Protein AF-A0A1G1LLS7-F1 (afdb_monomer)

Radius of gyration: 25.98 Å; Cα contacts (8 Å, |Δi|>4): 15; chains: 1; bounding box: 82×36×57 Å

Sequence (115 aa):
MSDHTHDIQKEVKGYLVVGISLLGLTLITVAVSYLHLNLTGAIIVALCVATIKGSLVACYFMHLISEQRLIYIVLVMTVIFFAGMMGLIVSGQKDHLFGTTMLQTETAPVNGAHH

Mean predicted aligned error: 14.92 Å

Secondary structure (DSSP, 8-state):
--STHHHHHHHHHHHHHHHHHHHHHHHHHHHHHTT---HHHHHHHHHHHHHHHHHHHHHHHHHS-TT-HHHHHHHHHHHHHHHHHHHHHHHHHHHHHHHHHHTTTTS--------

Nearest PDB structures (foldseek):
  6xi6-assembly1_A-3  TM=8.358E-01  e=3.547E+00  synthetic construct
  5izs-assembly1_A  TM=8.467E-01  e=4.367E+00  synthetic construct
  5izs-assembly2_D  TM=8.515E-01  e=5.017E+00  synthetic construct
  5izs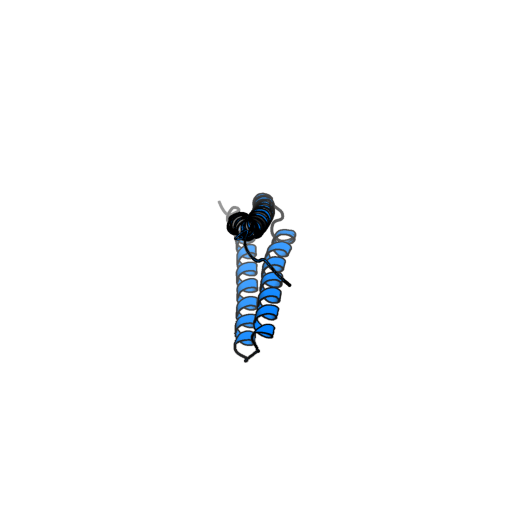-assembly1_B  TM=8.453E-01  e=5.763E+00  synthetic construct
  5zx3-assembly1_D  TM=6.050E-01  e=9.364E+00  Mycobacterium tuberculosis H37Rv

Solvent-accessible surface area (backbone atoms only — not comparable to full-atom values): 6890 Å² total; per-residue (Å²): 145,74,74,78,65,66,60,59,56,55,62,52,50,53,54,50,54,50,53,51,52,52,49,51,54,47,52,53,50,50,58,58,62,70,65,72,62,59,75,70,53,47,52,53,51,50,51,53,50,52,49,52,53,52,47,49,56,53,51,45,62,71,70,71,45,93,82,56,69,64,58,58,54,51,52,52,50,48,51,54,50,47,53,50,50,54,53,48,5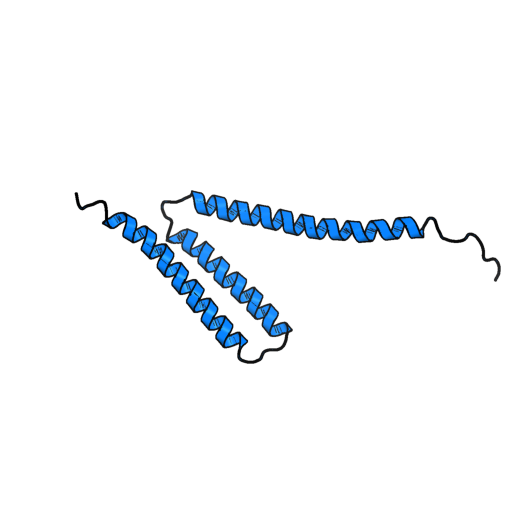4,60,50,56,57,56,52,68,59,56,57,64,55,63,62,55,72,77,66,63,76,94,77,83,81,89,134

Foldseek 3Di:
DPPVVVPVVLLVVLVVVLVVVLVVLVVVLVVVVVPDDDPVVNVVSVVVSVVVNVVSVVVSVVPRCPDDPPVVVVVVVVVVVVVVVVVVVVVVVVVVVVVVVVVVVVPDDPDDDDD

Structure (mmCIF, N/CA/C/O backbone):
data_AF-A0A1G1LLS7-F1
#
_entry.id   AF-A0A1G1LLS7-F1
#
loop_
_atom_site.group_PDB
_atom_site.id
_atom_site.type_symbol
_atom_site.label_atom_id
_atom_site.label_alt_id
_atom_site.label_comp_id
_atom_site.label_asym_id
_atom_site.label_entity_id
_atom_site.label_seq_id
_atom_site.pdbx_PDB_ins_code
_atom_site.Cartn_x
_atom_site.Cartn_y
_atom_site.Cartn_z
_atom_site.occupancy
_atom_site.B_iso_or_equiv
_atom_site.auth_seq_id
_atom_site.auth_comp_id
_atom_site.auth_asym_id
_atom_site.auth_atom_id
_atom_site.pdbx_PDB_model_num
ATOM 1 N N . MET A 1 1 ? -27.601 -12.685 30.011 1.00 49.78 1 MET A N 1
ATOM 2 C CA . MET A 1 1 ? -26.212 -13.101 29.704 1.00 49.78 1 MET A CA 1
ATOM 3 C C . MET A 1 1 ? -26.138 -13.562 28.241 1.00 49.78 1 MET A C 1
ATOM 5 O O . MET A 1 1 ? -25.735 -14.686 27.978 1.00 49.78 1 MET A O 1
ATOM 9 N N . SER A 1 2 ? -26.588 -12.729 27.293 1.00 55.62 2 SER A N 1
ATOM 10 C CA . SER A 1 2 ? -26.787 -13.131 25.883 1.00 55.62 2 SER A CA 1
ATOM 11 C C . SER A 1 2 ? -26.608 -11.990 24.861 1.00 55.62 2 SER A C 1
ATOM 13 O O . SER A 1 2 ? -26.482 -12.275 23.677 1.00 55.62 2 SER A O 1
ATOM 15 N N . ASP A 1 3 ? -26.498 -10.726 25.291 1.00 55.97 3 ASP A N 1
ATOM 16 C CA . ASP A 1 3 ? -26.275 -9.577 24.392 1.00 55.97 3 ASP A CA 1
ATOM 17 C C . ASP A 1 3 ? -24.811 -9.379 23.948 1.00 55.97 3 ASP A C 1
ATOM 19 O O . ASP A 1 3 ? -24.549 -8.813 22.891 1.00 55.97 3 ASP A O 1
ATOM 23 N N . HIS A 1 4 ? -23.826 -9.896 24.688 1.00 58.69 4 HIS A N 1
ATOM 24 C CA . HIS A 1 4 ? -22.404 -9.620 24.412 1.00 58.69 4 HIS A CA 1
ATOM 25 C C . HIS A 1 4 ? -21.808 -10.385 23.219 1.00 58.69 4 HIS A C 1
ATOM 27 O O . HIS A 1 4 ? -20.690 -10.101 22.798 1.00 58.69 4 HIS A O 1
ATOM 33 N N . THR A 1 5 ? -22.518 -11.363 22.656 1.00 59.88 5 THR A N 1
ATOM 34 C CA . THR A 1 5 ? -21.996 -12.171 21.541 1.00 59.88 5 THR A CA 1
ATOM 35 C C . THR A 1 5 ? -22.238 -11.507 20.182 1.00 59.88 5 THR A C 1
ATOM 37 O O . THR A 1 5 ? -21.516 -11.789 19.230 1.00 59.88 5 THR A O 1
ATOM 40 N N . HIS A 1 6 ? -23.218 -10.602 20.072 1.00 55.62 6 HIS A N 1
ATOM 41 C CA . HIS A 1 6 ? -23.632 -10.030 18.787 1.00 55.62 6 HIS A CA 1
ATOM 42 C C . HIS A 1 6 ? -22.723 -8.903 18.265 1.00 55.62 6 HIS A C 1
ATOM 44 O O . HIS A 1 6 ? -22.678 -8.710 17.049 1.00 55.62 6 HIS A O 1
ATOM 50 N N . ASP A 1 7 ? -21.973 -8.193 19.116 1.00 60.09 7 ASP A N 1
ATOM 51 C CA . ASP A 1 7 ? -21.071 -7.118 18.657 1.00 60.09 7 ASP A CA 1
ATOM 52 C C . ASP A 1 7 ? -19.719 -7.629 18.153 1.00 60.09 7 ASP A C 1
ATOM 54 O O . ASP A 1 7 ? -19.245 -7.188 17.106 1.00 60.09 7 ASP A O 1
ATOM 58 N N . ILE A 1 8 ? -19.159 -8.661 18.788 1.00 61.31 8 ILE A N 1
ATOM 59 C CA . ILE A 1 8 ? -17.878 -9.259 18.368 1.00 61.31 8 ILE A CA 1
ATOM 60 C C . ILE A 1 8 ? -17.973 -9.849 16.952 1.00 61.31 8 ILE A C 1
ATOM 62 O O . ILE A 1 8 ? -17.046 -9.774 16.148 1.00 61.31 8 ILE A O 1
ATOM 66 N N . GLN A 1 9 ? -19.131 -10.412 16.601 1.00 60.41 9 GLN A N 1
ATOM 67 C CA . GLN A 1 9 ? -19.362 -11.035 15.296 1.00 60.41 9 GLN A CA 1
ATOM 68 C C . GLN A 1 9 ? -19.303 -10.017 14.144 1.00 60.41 9 GLN A C 1
ATOM 70 O O . GLN A 1 9 ? -18.978 -10.389 13.015 1.00 60.41 9 GLN A O 1
ATOM 75 N N . LYS A 1 10 ? -19.620 -8.742 14.404 1.00 61.09 10 LYS A N 1
ATOM 76 C CA . LYS A 1 10 ? -19.609 -7.681 13.387 1.00 61.09 10 LYS A CA 1
ATOM 77 C C . LYS A 1 10 ? -18.180 -7.255 13.054 1.00 61.09 10 LYS A C 1
ATOM 79 O O . LYS A 1 10 ? -17.853 -7.148 11.874 1.00 61.09 10 LYS A O 1
ATOM 84 N N . GLU A 1 11 ? -17.321 -7.120 14.067 1.00 62.59 11 GLU A N 1
ATOM 85 C CA . GLU A 1 11 ? -15.894 -6.816 13.879 1.00 62.59 11 GLU A CA 1
ATOM 86 C C . GLU A 1 11 ? -15.175 -7.932 13.107 1.00 62.59 11 GLU A C 1
ATOM 88 O O . GLU A 1 11 ? -14.451 -7.675 12.143 1.00 62.59 11 GLU A O 1
ATOM 93 N N . VAL A 1 12 ? -15.433 -9.193 13.466 1.00 65.94 12 VAL A N 1
ATOM 94 C CA . VAL A 1 12 ? -14.765 -10.348 12.841 1.00 65.94 12 VAL A CA 1
ATOM 95 C C . VAL A 1 12 ? -15.205 -10.544 11.387 1.00 65.94 12 VAL A C 1
ATOM 97 O O . VAL A 1 12 ? -14.383 -10.871 10.526 1.00 65.94 12 VAL A O 1
ATOM 100 N N . LYS A 1 13 ? -16.485 -10.301 11.072 1.00 64.25 13 LYS A N 1
ATOM 101 C CA . LYS A 1 13 ? -16.996 -10.380 9.693 1.00 64.25 13 LYS A CA 1
ATOM 102 C C . LYS A 1 13 ? -16.285 -9.404 8.762 1.00 64.25 13 LYS A C 1
ATOM 104 O O . LYS A 1 13 ? -16.000 -9.767 7.623 1.00 64.25 13 LYS A O 1
ATOM 109 N N . GLY A 1 14 ? -15.958 -8.207 9.244 1.00 67.81 14 GLY A N 1
ATOM 110 C CA . GLY A 1 14 ? -15.225 -7.227 8.454 1.00 67.81 14 GLY A CA 1
ATOM 111 C C . GLY A 1 14 ? -13.837 -7.707 8.047 1.00 67.81 14 GLY A C 1
ATOM 112 O O . GLY A 1 14 ? -13.474 -7.645 6.873 1.00 67.81 14 GLY A O 1
ATOM 113 N N . TYR A 1 15 ? -13.098 -8.275 8.999 1.00 68.50 15 TYR A N 1
ATOM 114 C CA . TYR A 1 15 ? -11.771 -8.834 8.745 1.00 68.50 15 TYR A CA 1
ATOM 115 C C . TYR A 1 15 ? -11.815 -10.036 7.786 1.00 68.50 15 TYR A C 1
ATOM 117 O O . TYR A 1 15 ? -10.967 -10.165 6.901 1.00 68.50 15 TYR A O 1
ATOM 125 N N . LEU A 1 16 ? -12.839 -10.889 7.907 1.00 74.25 16 LEU A N 1
ATOM 126 C CA . LEU A 1 16 ? -13.021 -12.061 7.047 1.00 74.25 16 LEU A CA 1
ATOM 127 C C . LEU A 1 16 ? -13.267 -11.674 5.578 1.00 74.25 16 LEU A C 1
ATOM 129 O O . LEU A 1 16 ? -12.670 -12.262 4.677 1.00 74.25 16 LEU A O 1
ATOM 133 N N . VAL A 1 17 ? -14.114 -10.670 5.328 1.00 74.25 17 VAL A N 1
ATOM 134 C CA . VAL A 1 17 ? -14.421 -10.200 3.965 1.00 74.25 17 VAL A CA 1
ATOM 135 C C . VAL A 1 17 ? -13.176 -9.607 3.300 1.00 74.25 17 VAL A C 1
ATOM 137 O O . VAL A 1 17 ? -12.914 -9.886 2.129 1.00 74.25 17 VAL A O 1
ATOM 140 N N . VAL A 1 18 ? -12.361 -8.865 4.057 1.00 73.19 18 VAL A N 1
ATOM 141 C CA . VAL A 1 18 ? -11.064 -8.343 3.595 1.00 73.19 18 VAL A CA 1
ATOM 142 C C . VAL A 1 18 ? -10.122 -9.492 3.253 1.00 73.19 18 VAL A C 1
ATOM 144 O O . VAL A 1 18 ? -9.595 -9.535 2.143 1.00 73.19 18 VAL A O 1
ATOM 147 N N . GLY A 1 19 ? -9.965 -10.462 4.159 1.00 78.12 19 GLY A N 1
ATOM 148 C CA . GLY A 1 19 ? -9.128 -11.641 3.935 1.00 78.12 19 GLY A CA 1
ATOM 149 C C . GLY A 1 19 ? -9.501 -12.387 2.652 1.00 78.12 19 GLY A C 1
ATOM 150 O O . GLY A 1 19 ? -8.632 -12.675 1.831 1.00 78.12 19 GLY A O 1
ATOM 151 N N . ILE A 1 20 ? -10.797 -12.613 2.427 1.00 82.62 20 ILE A N 1
ATOM 152 C CA . ILE A 1 20 ? -11.308 -13.272 1.217 1.00 82.62 20 ILE A CA 1
ATOM 153 C C . ILE A 1 20 ? -11.076 -12.407 -0.027 1.00 82.62 20 ILE A C 1
ATOM 155 O O . ILE A 1 20 ? -10.649 -12.929 -1.056 1.00 82.62 20 ILE A O 1
ATOM 159 N N . SER A 1 21 ? -11.301 -11.093 0.050 1.00 81.62 21 SER A N 1
ATOM 160 C CA . SER A 1 21 ? -11.093 -10.189 -1.085 1.00 81.62 21 SER A CA 1
ATOM 161 C C . SER A 1 21 ? -9.621 -10.109 -1.495 1.00 81.62 21 SER A C 1
ATOM 163 O O . SER A 1 21 ? -9.312 -10.153 -2.686 1.00 81.62 21 SER A O 1
ATOM 165 N N . LEU A 1 22 ? -8.696 -10.037 -0.531 1.00 83.31 22 LEU A N 1
ATOM 166 C CA . LEU A 1 22 ? -7.255 -10.048 -0.799 1.00 83.31 22 LEU A CA 1
ATOM 167 C C . LEU A 1 22 ? -6.809 -11.391 -1.383 1.00 83.31 22 LEU A C 1
ATOM 169 O O . LEU A 1 22 ? -5.983 -11.424 -2.300 1.00 83.31 22 LEU A O 1
ATOM 173 N N . LEU A 1 23 ? -7.353 -12.493 -0.866 1.00 85.06 23 LEU A N 1
ATOM 174 C CA . LEU A 1 23 ? -7.039 -13.840 -1.330 1.00 85.06 23 LEU A CA 1
ATOM 175 C C . LEU A 1 23 ? -7.551 -14.054 -2.760 1.00 85.06 23 LEU A C 1
ATOM 177 O O . LEU A 1 23 ? -6.777 -14.472 -3.619 1.00 85.06 23 LEU A O 1
ATOM 181 N N . GLY A 1 24 ? -8.793 -13.664 -3.055 1.00 87.06 24 GLY A N 1
ATOM 182 C CA . GLY A 1 24 ? -9.370 -13.723 -4.400 1.00 87.06 24 GLY A CA 1
ATOM 183 C C . GLY A 1 24 ? -8.573 -12.902 -5.413 1.00 87.06 24 GLY A C 1
ATOM 184 O O . GLY A 1 24 ? -8.195 -13.413 -6.467 1.00 87.06 24 GLY A O 1
ATOM 185 N N . LEU A 1 25 ? -8.216 -11.664 -5.060 1.00 82.38 25 LEU A N 1
ATOM 186 C CA . LEU A 1 25 ? -7.394 -10.815 -5.920 1.00 82.38 25 LEU A CA 1
ATOM 187 C C . LEU A 1 25 ? -5.997 -11.416 -6.161 1.00 82.38 25 LEU A C 1
ATOM 189 O O . LEU A 1 25 ? -5.465 -11.331 -7.263 1.00 82.38 25 LEU A O 1
ATOM 193 N N . THR A 1 26 ? -5.419 -12.075 -5.151 1.00 85.81 26 THR A N 1
ATOM 194 C CA . THR A 1 26 ? -4.134 -12.781 -5.270 1.00 85.81 26 THR A CA 1
ATOM 195 C C . THR A 1 26 ? -4.225 -13.980 -6.205 1.00 85.81 26 THR A C 1
ATOM 197 O O . THR A 1 26 ? -3.352 -14.137 -7.055 1.00 85.81 26 THR A O 1
ATOM 200 N N . LEU A 1 27 ? -5.273 -14.798 -6.087 1.00 86.12 27 LEU A N 1
ATOM 201 C CA . LEU A 1 27 ? -5.492 -15.952 -6.963 1.00 86.12 27 LEU A CA 1
ATOM 202 C C . LEU A 1 27 ? -5.663 -15.524 -8.419 1.00 86.12 27 LEU A C 1
ATOM 204 O O . LEU A 1 27 ? -5.057 -16.122 -9.303 1.00 86.12 27 LEU A O 1
ATOM 208 N N . ILE A 1 28 ? -6.425 -14.454 -8.658 1.00 82.00 28 ILE A N 1
ATOM 209 C CA . ILE A 1 28 ? -6.605 -13.875 -9.992 1.00 82.00 28 ILE A CA 1
ATOM 210 C C . ILE A 1 28 ? -5.257 -13.424 -10.560 1.00 82.00 28 ILE A C 1
ATOM 212 O O . ILE A 1 28 ? -4.926 -13.761 -11.693 1.00 82.00 28 ILE A O 1
ATOM 216 N N . THR A 1 29 ? -4.438 -12.716 -9.776 1.00 77.56 29 THR A N 1
ATOM 217 C CA . THR A 1 29 ? -3.105 -12.291 -10.228 1.00 77.56 29 THR A CA 1
ATOM 218 C C . THR A 1 29 ? -2.191 -13.465 -10.532 1.00 77.56 29 THR A C 1
ATOM 220 O O . THR A 1 29 ? -1.492 -13.445 -11.537 1.00 77.56 29 THR A O 1
ATOM 223 N N . VAL A 1 30 ? -2.175 -14.478 -9.671 1.00 80.19 30 VAL A N 1
ATOM 224 C CA . VAL A 1 30 ? -1.346 -15.667 -9.861 1.00 80.19 30 VAL A CA 1
ATOM 225 C C . VAL A 1 30 ? -1.791 -16.418 -11.121 1.00 80.19 30 VAL A C 1
ATOM 227 O O . VAL A 1 30 ? -0.948 -16.755 -11.946 1.00 80.19 30 VAL A O 1
ATOM 230 N N . ALA A 1 31 ? -3.099 -16.571 -11.344 1.00 80.88 31 ALA A N 1
ATOM 231 C CA . ALA A 1 31 ? -3.648 -17.162 -12.564 1.00 80.88 31 ALA A CA 1
ATOM 232 C C . ALA A 1 31 ? -3.259 -16.377 -13.829 1.00 80.88 31 ALA A C 1
ATOM 234 O O . ALA A 1 31 ? -2.867 -16.977 -14.827 1.00 80.88 31 ALA A O 1
ATOM 235 N N . VAL A 1 32 ? -3.293 -15.041 -13.776 1.00 74.19 32 VAL A N 1
ATOM 236 C CA . VAL A 1 32 ? -2.830 -14.174 -14.874 1.00 74.19 32 VAL A CA 1
ATOM 237 C C . VAL A 1 32 ? -1.316 -14.285 -15.071 1.00 74.19 32 VAL A C 1
ATOM 239 O O . VAL A 1 32 ? -0.844 -14.340 -16.202 1.00 74.19 32 VAL A O 1
ATOM 242 N N . SER A 1 33 ? -0.541 -14.371 -13.989 1.00 69.38 33 SER A N 1
ATOM 243 C CA . SER A 1 33 ? 0.919 -14.500 -14.051 1.00 69.38 33 SER A CA 1
ATOM 244 C C . SER A 1 33 ? 1.373 -15.851 -14.609 1.00 69.38 33 SER A C 1
ATOM 246 O O . SER A 1 33 ? 2.465 -15.931 -15.169 1.00 69.38 33 SER A O 1
ATOM 248 N N . TYR A 1 34 ? 0.561 -16.905 -14.484 1.00 66.62 34 TYR A N 1
ATOM 249 C CA . TYR A 1 34 ? 0.841 -18.206 -15.094 1.00 66.62 34 TYR A CA 1
ATOM 250 C C . TYR A 1 34 ? 0.646 -18.220 -16.620 1.00 66.62 34 TYR A C 1
ATOM 252 O O . TYR A 1 34 ? 1.168 -19.113 -17.285 1.00 66.62 34 TYR A O 1
ATOM 260 N N . LEU A 1 35 ? -0.036 -17.225 -17.201 1.00 68.25 35 LEU A N 1
ATOM 261 C CA . LEU A 1 35 ? -0.330 -17.158 -18.639 1.00 68.25 35 LEU A CA 1
ATOM 262 C C . LEU A 1 35 ? 0.826 -16.622 -19.512 1.00 68.25 35 LEU A C 1
ATOM 264 O O . LEU A 1 35 ? 0.594 -16.250 -20.653 1.00 68.25 35 LEU A O 1
ATOM 268 N N . HIS A 1 36 ? 2.079 -16.669 -19.040 1.00 60.50 36 HIS A N 1
ATOM 269 C CA . HIS A 1 36 ? 3.279 -16.288 -19.805 1.00 60.50 36 HIS A CA 1
ATOM 270 C C . HIS A 1 36 ? 3.269 -14.834 -20.307 1.00 60.50 36 HIS A C 1
ATOM 272 O O . HIS A 1 36 ? 2.933 -14.542 -21.454 1.00 60.50 36 HIS A O 1
ATOM 278 N N . LEU A 1 37 ? 3.746 -13.914 -19.465 1.00 61.22 37 LEU A N 1
ATOM 279 C CA . LEU A 1 37 ? 4.094 -12.560 -19.892 1.00 61.22 37 LEU A CA 1
ATOM 280 C C . LEU A 1 37 ? 5.566 -12.254 -19.575 1.00 61.22 37 LEU A C 1
ATOM 282 O O . LEU A 1 37 ? 6.084 -12.550 -18.502 1.00 61.22 37 LEU A O 1
ATOM 286 N N . ASN A 1 38 ? 6.216 -11.672 -20.578 1.00 66.12 38 ASN A N 1
ATOM 287 C CA . ASN A 1 38 ? 7.514 -11.000 -20.592 1.00 66.12 38 ASN A CA 1
ATOM 288 C C . ASN A 1 38 ? 7.830 -10.213 -19.296 1.00 66.12 38 ASN A C 1
ATOM 290 O O . ASN A 1 38 ? 6.941 -9.631 -18.680 1.00 66.12 38 ASN A O 1
ATOM 294 N N . LEU A 1 39 ? 9.118 -10.156 -18.912 1.00 75.31 39 LEU A N 1
ATOM 295 C CA . LEU A 1 39 ? 9.629 -9.573 -17.651 1.00 75.31 39 LEU A CA 1
ATOM 296 C C . LEU A 1 39 ? 9.012 -8.200 -17.314 1.00 75.31 39 LEU A C 1
ATOM 298 O O . LEU A 1 39 ? 8.627 -7.941 -16.176 1.00 75.31 39 LEU A O 1
ATOM 302 N N . THR A 1 40 ? 8.866 -7.335 -18.320 1.00 75.69 40 THR A N 1
ATOM 303 C CA . THR A 1 40 ? 8.244 -6.010 -18.189 1.00 75.69 40 THR A CA 1
ATOM 304 C C . THR A 1 40 ? 6.761 -6.088 -17.814 1.00 75.69 40 THR A C 1
ATOM 306 O O . THR A 1 40 ? 6.307 -5.334 -16.955 1.00 75.69 40 THR A O 1
ATOM 309 N N . GLY A 1 41 ? 6.006 -7.016 -18.408 1.00 79.25 41 GLY A N 1
ATOM 310 C CA . GLY A 1 41 ? 4.599 -7.245 -18.079 1.00 79.25 41 GLY A CA 1
ATOM 311 C C . GLY A 1 41 ? 4.421 -7.739 -16.644 1.00 79.25 41 GLY A C 1
ATOM 312 O O . GLY A 1 41 ? 3.545 -7.253 -15.933 1.00 79.25 41 GLY A O 1
ATOM 313 N N . ALA A 1 42 ? 5.311 -8.619 -16.177 1.00 78.69 42 ALA A N 1
ATOM 314 C CA . ALA A 1 42 ? 5.282 -9.122 -14.805 1.00 78.69 42 ALA A CA 1
ATOM 315 C C . ALA A 1 42 ? 5.477 -8.006 -13.760 1.00 78.69 42 ALA A C 1
ATOM 317 O O . ALA A 1 42 ? 4.750 -7.965 -12.770 1.00 78.69 42 ALA A O 1
ATOM 318 N N . ILE A 1 43 ? 6.402 -7.066 -13.995 1.00 83.69 43 ILE A N 1
ATOM 319 C CA . ILE A 1 43 ? 6.658 -5.935 -13.081 1.00 83.69 43 ILE A CA 1
ATOM 320 C C . ILE A 1 43 ? 5.449 -4.997 -13.011 1.00 83.69 43 ILE A C 1
ATOM 322 O O . ILE A 1 43 ? 5.037 -4.595 -11.922 1.00 83.69 43 ILE A O 1
ATOM 326 N N . ILE A 1 44 ? 4.853 -4.667 -14.161 1.00 84.50 44 ILE A N 1
ATOM 327 C CA . ILE A 1 44 ? 3.676 -3.790 -14.218 1.00 84.50 44 ILE A CA 1
ATOM 328 C C . ILE A 1 44 ? 2.498 -4.441 -13.489 1.00 84.50 44 ILE A C 1
ATOM 330 O O . ILE A 1 44 ? 1.864 -3.794 -12.657 1.00 84.50 44 ILE A O 1
ATOM 334 N N . VAL A 1 45 ? 2.237 -5.726 -13.745 1.00 82.94 45 VAL A N 1
ATOM 335 C CA . VAL A 1 45 ? 1.175 -6.479 -13.063 1.00 82.94 45 VAL A CA 1
ATOM 336 C C . VAL A 1 45 ? 1.443 -6.550 -11.560 1.00 82.94 45 VAL A C 1
ATOM 338 O O . VAL A 1 45 ? 0.529 -6.310 -10.775 1.00 82.94 45 VAL A O 1
ATOM 341 N N . ALA A 1 46 ? 2.686 -6.800 -11.140 1.00 80.94 46 ALA A N 1
ATOM 342 C CA . ALA A 1 46 ? 3.059 -6.840 -9.728 1.00 80.94 46 ALA A CA 1
ATOM 343 C C . ALA A 1 46 ? 2.788 -5.504 -9.015 1.00 80.94 46 ALA A C 1
ATOM 345 O O . ALA A 1 46 ? 2.197 -5.503 -7.935 1.00 80.94 46 ALA A O 1
ATOM 346 N N . LEU A 1 47 ? 3.152 -4.372 -9.628 1.00 86.19 47 LEU A N 1
ATOM 347 C CA . LEU A 1 47 ? 2.875 -3.040 -9.081 1.00 86.19 47 LEU A CA 1
ATOM 348 C C . LEU A 1 47 ? 1.376 -2.740 -9.042 1.00 86.19 47 LEU A C 1
ATOM 350 O O . LEU A 1 47 ? 0.871 -2.320 -8.005 1.00 86.19 47 LEU A O 1
ATOM 354 N N . CYS A 1 48 ? 0.652 -3.020 -10.128 1.00 85.50 48 CYS A N 1
ATOM 355 C CA . CYS A 1 48 ? -0.795 -2.810 -10.196 1.00 85.50 48 CYS A CA 1
ATOM 356 C C . CYS A 1 48 ? -1.510 -3.586 -9.082 1.00 85.50 48 CYS A C 1
ATOM 358 O O . CYS A 1 48 ? -2.342 -3.051 -8.353 1.00 85.50 48 CYS A O 1
ATOM 360 N N . VAL A 1 49 ? -1.124 -4.844 -8.887 1.00 83.25 49 VAL A N 1
ATOM 361 C CA . VAL A 1 49 ? -1.714 -5.722 -7.877 1.00 83.25 49 VAL A CA 1
ATOM 362 C C . VAL A 1 49 ? -1.328 -5.290 -6.469 1.00 83.25 49 VAL A C 1
ATOM 364 O O . VAL A 1 49 ? -2.181 -5.310 -5.581 1.00 83.25 49 VAL A O 1
ATOM 367 N N . ALA A 1 50 ? -0.083 -4.863 -6.251 1.00 83.56 50 ALA A N 1
ATOM 368 C CA . ALA A 1 50 ? 0.336 -4.284 -4.980 1.00 83.56 50 ALA A CA 1
ATOM 369 C C . ALA A 1 50 ? -0.518 -3.053 -4.627 1.00 83.56 50 ALA A C 1
ATOM 371 O O . ALA A 1 50 ? -1.013 -2.954 -3.502 1.00 83.56 50 ALA A O 1
ATOM 372 N N . THR A 1 51 ? -0.775 -2.166 -5.595 1.00 84.50 51 THR A N 1
ATOM 373 C CA . THR A 1 51 ? -1.621 -0.980 -5.402 1.00 84.50 51 THR A CA 1
ATOM 374 C C . THR A 1 51 ? -3.075 -1.348 -5.124 1.00 84.50 51 THR A C 1
ATOM 376 O O . THR A 1 51 ? -3.658 -0.802 -4.191 1.00 84.50 51 THR A O 1
ATOM 379 N N . ILE A 1 52 ? -3.669 -2.287 -5.868 1.00 84.94 52 ILE A N 1
ATOM 380 C CA . ILE A 1 52 ? -5.075 -2.671 -5.665 1.00 84.94 52 ILE A CA 1
ATOM 381 C C . ILE A 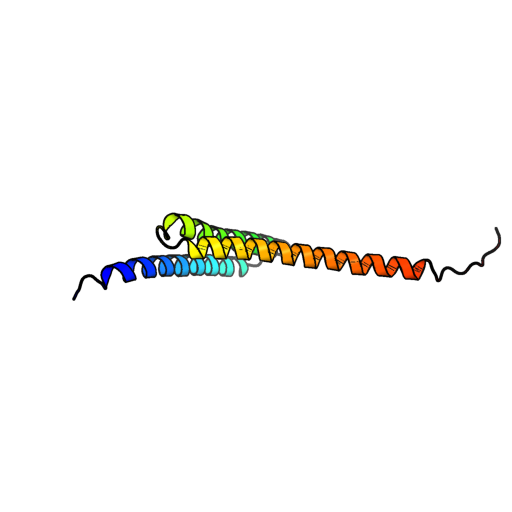1 52 ? -5.255 -3.354 -4.302 1.00 84.94 52 ILE A C 1
ATOM 383 O O . ILE A 1 52 ? -6.174 -3.004 -3.563 1.00 84.94 52 ILE A O 1
ATOM 387 N N . LYS A 1 53 ? -4.353 -4.267 -3.912 1.00 83.12 53 LYS A N 1
ATOM 388 C CA . LYS A 1 53 ? -4.378 -4.893 -2.577 1.00 83.12 53 LYS A CA 1
ATOM 389 C C . LYS A 1 53 ? -4.270 -3.843 -1.469 1.00 83.12 53 LYS A C 1
ATOM 391 O O . LYS A 1 53 ? -5.071 -3.865 -0.538 1.00 83.12 53 LYS A O 1
ATOM 396 N N . GLY A 1 54 ? -3.325 -2.907 -1.591 1.00 79.62 54 GLY A N 1
ATOM 397 C CA . GLY A 1 54 ? -3.145 -1.819 -0.626 1.00 79.62 54 GLY A CA 1
ATOM 398 C C . GLY A 1 54 ? -4.336 -0.855 -0.569 1.00 79.62 54 GLY A C 1
ATOM 399 O O . GLY A 1 54 ? -4.754 -0.456 0.515 1.00 79.62 54 GLY A O 1
ATOM 400 N N . SER A 1 55 ? -4.933 -0.530 -1.718 1.00 80.88 55 SER A N 1
ATOM 401 C CA . SER A 1 55 ? -6.095 0.359 -1.813 1.00 80.88 55 SER A CA 1
ATOM 402 C C . SER A 1 55 ? -7.356 -0.275 -1.224 1.00 80.88 55 SER A C 1
ATOM 404 O O . SER A 1 55 ? -8.096 0.411 -0.524 1.00 80.88 55 SER A O 1
ATOM 406 N N . LEU A 1 56 ? -7.573 -1.584 -1.409 1.00 74.62 56 LEU A N 1
ATOM 407 C CA . LEU A 1 56 ? -8.673 -2.291 -0.745 1.00 74.62 56 LEU A CA 1
ATOM 408 C C . LEU A 1 56 ? -8.516 -2.281 0.774 1.00 74.62 56 LEU A C 1
ATOM 410 O O . LEU A 1 56 ? -9.492 -2.005 1.466 1.00 74.62 56 LEU A O 1
ATOM 414 N N . VAL A 1 57 ? -7.305 -2.530 1.287 1.00 73.81 57 VAL A N 1
ATOM 415 C CA . VAL A 1 57 ? -7.018 -2.424 2.728 1.00 73.81 57 VAL A CA 1
ATOM 416 C C . VAL A 1 57 ? -7.329 -1.009 3.224 1.00 73.81 57 VAL A C 1
ATOM 418 O O . VAL A 1 57 ? -8.027 -0.860 4.222 1.00 73.81 57 VAL A O 1
ATOM 421 N N . ALA A 1 58 ? -6.898 0.028 2.500 1.00 73.31 58 ALA A N 1
ATOM 422 C CA . ALA A 1 58 ? -7.144 1.423 2.866 1.00 73.31 58 ALA A CA 1
ATOM 423 C C . ALA A 1 58 ? -8.634 1.824 2.805 1.00 73.31 58 ALA A C 1
ATOM 425 O O . ALA A 1 58 ? -9.134 2.484 3.712 1.00 73.31 58 ALA A O 1
ATOM 426 N N . CYS A 1 59 ? -9.362 1.411 1.765 1.00 71.12 59 CYS A N 1
ATOM 427 C CA . CYS A 1 59 ? -10.772 1.754 1.568 1.00 71.12 59 CYS A CA 1
ATOM 428 C C . CYS A 1 59 ? -11.685 1.004 2.556 1.00 71.12 59 CYS A C 1
ATOM 430 O O . CYS A 1 59 ? -12.628 1.584 3.094 1.00 71.12 59 CYS A O 1
ATOM 432 N N . TYR A 1 60 ? -11.363 -0.249 2.899 1.00 66.38 60 TYR A N 1
ATOM 433 C CA . TYR A 1 60 ? -12.046 -0.966 3.982 1.00 66.38 60 TYR A CA 1
ATOM 434 C C . TYR A 1 60 ? -11.782 -0.337 5.352 1.00 66.38 60 TYR A C 1
ATOM 436 O O . TYR A 1 60 ? -12.700 -0.251 6.166 1.00 66.38 60 TYR A O 1
ATOM 444 N N . PHE A 1 61 ? -10.580 0.203 5.572 1.00 61.84 61 PHE A N 1
ATOM 445 C CA . PHE A 1 61 ? -10.278 1.053 6.726 1.00 61.84 61 PHE A CA 1
ATOM 446 C C . PHE A 1 61 ? -11.100 2.352 6.777 1.00 61.84 61 PHE A C 1
ATOM 448 O O . PHE A 1 61 ? -11.095 3.029 7.797 1.00 61.84 61 PHE A O 1
ATOM 455 N N . MET A 1 62 ? -11.826 2.713 5.718 1.00 61.56 62 MET A N 1
ATOM 456 C CA . MET A 1 62 ? -12.653 3.920 5.672 1.00 61.56 62 MET A CA 1
ATOM 457 C C . MET A 1 62 ? -14.150 3.628 5.859 1.00 61.56 62 MET A C 1
ATOM 459 O O . MET A 1 62 ? -14.872 4.482 6.363 1.00 61.56 62 MET A O 1
ATOM 463 N N . HIS A 1 63 ? -14.615 2.427 5.495 1.00 56.75 63 HIS A N 1
ATOM 464 C CA . HIS A 1 63 ? -16.031 2.043 5.603 1.00 56.75 63 HIS A CA 1
ATOM 465 C C . HIS A 1 63 ? -16.320 1.088 6.776 1.00 56.75 63 HIS A C 1
ATOM 467 O O . HIS A 1 63 ? -17.383 1.174 7.381 1.00 56.75 63 HIS A O 1
ATOM 473 N N . LEU A 1 64 ? -15.406 0.176 7.130 1.00 55.78 64 LEU A N 1
ATOM 474 C CA . LEU A 1 64 ? -15.695 -0.917 8.074 1.00 55.78 64 LEU A CA 1
ATOM 475 C C . LEU A 1 64 ? -15.201 -0.707 9.507 1.00 55.78 64 LEU A C 1
ATOM 477 O O . LEU A 1 64 ? -15.526 -1.505 10.381 1.00 55.78 64 LEU A O 1
ATOM 481 N N . ILE A 1 65 ? -14.446 0.354 9.772 1.00 50.31 65 ILE A N 1
ATOM 482 C CA . ILE A 1 65 ? -13.813 0.586 11.074 1.00 50.31 65 ILE A CA 1
ATOM 483 C C . ILE A 1 65 ? -14.367 1.830 11.761 1.00 50.31 65 ILE A C 1
ATOM 485 O O . ILE A 1 65 ? -13.633 2.620 12.349 1.00 50.31 65 ILE A O 1
ATOM 489 N N . SER A 1 66 ? -15.684 2.009 11.702 1.00 51.59 66 SER A N 1
ATOM 490 C CA . SER A 1 66 ? -16.373 3.160 12.296 1.00 51.59 66 SER A CA 1
ATOM 491 C C . SER A 1 66 ? -16.083 3.379 13.803 1.00 51.59 66 SER A C 1
ATOM 493 O O . SER A 1 66 ? -16.576 4.358 14.354 1.00 51.59 66 SER A O 1
ATOM 495 N N . GLU A 1 67 ? -15.259 2.544 14.459 1.00 52.00 67 GLU A N 1
ATOM 496 C CA . GLU A 1 67 ? -14.879 2.670 15.870 1.00 52.00 67 GLU A CA 1
ATOM 497 C C . GLU A 1 67 ? -13.389 2.425 16.250 1.00 52.00 67 GLU A C 1
ATOM 499 O O . GLU A 1 67 ? -13.025 2.694 17.390 1.00 52.00 67 GLU A O 1
ATOM 504 N N . GLN A 1 68 ? -12.460 2.014 15.366 1.00 60.47 68 GLN A N 1
ATOM 505 C CA . GLN A 1 68 ? -11.046 1.771 15.767 1.00 60.47 68 GLN A CA 1
ATOM 506 C C . GLN A 1 68 ? -10.027 2.685 15.060 1.00 60.47 68 GLN A C 1
ATOM 508 O O . GLN A 1 68 ? -9.261 2.273 14.186 1.00 60.47 68 GLN A O 1
ATOM 513 N N . ARG A 1 69 ? -9.946 3.945 15.517 1.00 59.09 69 ARG A N 1
ATOM 514 C CA . ARG A 1 69 ? -8.948 4.963 15.101 1.00 59.09 69 ARG A CA 1
ATOM 515 C C . ARG A 1 69 ? -7.484 4.500 15.153 1.00 59.09 69 ARG A C 1
ATOM 517 O O . ARG A 1 69 ? -6.652 5.060 14.439 1.00 59.09 69 ARG A O 1
ATOM 524 N N . LEU A 1 70 ? -7.154 3.525 16.005 1.00 63.09 70 LEU A N 1
ATOM 525 C CA . LEU A 1 70 ? -5.771 3.104 16.238 1.00 63.09 70 LEU A CA 1
ATOM 526 C C . LEU A 1 70 ? -5.106 2.526 14.988 1.00 63.09 70 LEU A C 1
ATOM 528 O O . LEU A 1 70 ? -3.957 2.867 14.716 1.00 63.09 70 LEU A O 1
ATOM 532 N N . ILE A 1 71 ? -5.803 1.717 14.186 1.00 73.12 71 ILE A N 1
ATOM 533 C CA . ILE A 1 71 ? -5.152 1.117 13.018 1.00 73.12 71 ILE A CA 1
ATOM 534 C C . ILE A 1 71 ? -4.925 2.143 11.898 1.00 73.12 71 ILE A C 1
ATOM 536 O O . ILE A 1 71 ? -3.890 2.077 11.245 1.00 73.12 71 ILE A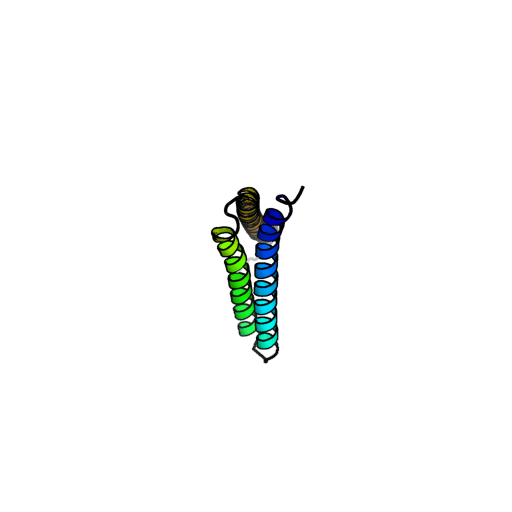 O 1
ATOM 540 N N . TYR A 1 72 ? -5.798 3.142 11.715 1.00 70.56 72 TYR A N 1
ATOM 541 C CA . TYR A 1 72 ? -5.534 4.221 10.750 1.00 70.56 72 TYR A CA 1
ATOM 542 C C . TYR A 1 72 ? -4.253 4.994 11.105 1.00 70.56 72 TYR A C 1
ATOM 544 O O . TYR A 1 72 ? -3.417 5.252 10.241 1.00 70.56 72 TYR A O 1
ATOM 552 N N . ILE A 1 73 ? -4.058 5.293 12.395 1.00 72.50 73 ILE A N 1
ATOM 553 C CA . ILE A 1 73 ? -2.840 5.941 12.902 1.00 72.50 73 ILE A CA 1
ATOM 554 C C . ILE A 1 73 ? -1.606 5.066 12.662 1.00 72.50 73 ILE A C 1
ATOM 556 O O . ILE A 1 73 ? -0.593 5.570 12.180 1.00 72.50 73 ILE A O 1
ATOM 560 N N . VAL A 1 74 ? -1.681 3.765 12.957 1.00 79.25 74 VAL A N 1
ATOM 561 C CA . VAL A 1 74 ? -0.556 2.835 12.758 1.00 79.25 74 VAL A CA 1
ATOM 562 C C . VAL A 1 74 ? -0.240 2.647 11.269 1.00 79.25 74 VAL A C 1
ATOM 564 O O . VAL A 1 74 ? 0.932 2.613 10.900 1.00 79.25 74 VAL A O 1
ATOM 567 N N . LEU A 1 75 ? -1.249 2.590 10.395 1.00 79.56 75 LEU A N 1
ATOM 568 C CA . LEU A 1 75 ? -1.086 2.473 8.940 1.00 79.56 75 LEU A CA 1
ATOM 569 C C . LEU A 1 75 ? -0.403 3.725 8.369 1.00 79.56 75 LEU A C 1
ATOM 571 O O . LEU A 1 75 ? 0.596 3.628 7.660 1.00 79.56 75 LEU A O 1
ATOM 575 N N . VAL A 1 76 ? -0.871 4.916 8.741 1.00 79.69 76 VAL A N 1
ATOM 576 C CA . VAL A 1 76 ? -0.243 6.172 8.308 1.00 79.69 76 VAL A CA 1
ATOM 577 C C . VAL A 1 76 ? 1.185 6.295 8.854 1.00 79.69 76 VAL A C 1
ATOM 579 O O . VAL A 1 76 ? 2.098 6.616 8.095 1.00 79.69 76 VAL A O 1
ATOM 582 N N . MET A 1 77 ? 1.414 5.977 10.133 1.00 86.00 77 MET A N 1
ATOM 583 C CA . MET A 1 77 ? 2.755 6.004 10.732 1.00 86.00 77 MET A CA 1
ATOM 584 C C . MET A 1 77 ? 3.724 5.032 10.056 1.00 86.00 77 MET A C 1
ATOM 586 O O . MET A 1 77 ? 4.869 5.394 9.787 1.00 86.00 77 MET A O 1
ATOM 590 N N . THR A 1 78 ? 3.276 3.815 9.739 1.00 85.00 78 THR A N 1
ATOM 591 C CA . THR A 1 78 ? 4.109 2.819 9.046 1.00 85.00 78 THR A CA 1
ATOM 592 C C . THR A 1 78 ? 4.439 3.241 7.620 1.00 85.00 78 THR A C 1
ATOM 594 O O . THR A 1 78 ? 5.586 3.081 7.210 1.00 85.00 78 THR A O 1
ATOM 597 N N . VAL A 1 79 ? 3.501 3.847 6.883 1.00 85.50 79 VAL A N 1
ATOM 598 C CA . VAL A 1 79 ? 3.766 4.390 5.537 1.00 85.50 79 VAL A CA 1
ATOM 599 C C . VAL A 1 79 ? 4.782 5.534 5.586 1.00 85.50 79 VAL A C 1
ATOM 601 O O . VAL A 1 79 ? 5.713 5.549 4.782 1.00 85.50 79 VAL A O 1
ATOM 604 N N . ILE A 1 80 ? 4.653 6.460 6.543 1.00 88.25 80 ILE A N 1
ATOM 605 C CA . ILE A 1 80 ? 5.604 7.571 6.724 1.00 88.25 80 ILE A CA 1
ATOM 606 C C . ILE A 1 80 ? 6.998 7.036 7.067 1.00 88.25 80 ILE A C 1
ATOM 608 O O . ILE A 1 80 ? 7.985 7.431 6.445 1.00 88.25 80 ILE A O 1
ATOM 612 N N . PHE A 1 81 ? 7.085 6.110 8.024 1.00 89.56 81 PHE A N 1
ATOM 613 C CA . PHE A 1 81 ? 8.346 5.490 8.422 1.00 89.56 81 PHE A CA 1
ATOM 614 C C . PHE A 1 81 ? 8.999 4.728 7.264 1.00 89.56 81 PHE A C 1
ATOM 616 O O . PHE A 1 81 ? 10.195 4.874 7.017 1.00 89.56 81 PHE A O 1
ATOM 623 N N . PHE A 1 82 ? 8.209 3.956 6.517 1.00 87.81 82 PHE A N 1
ATOM 624 C CA . PHE A 1 82 ? 8.674 3.218 5.349 1.00 87.81 82 PHE A CA 1
ATOM 625 C C . PHE A 1 82 ? 9.208 4.153 4.262 1.00 87.81 82 PHE A C 1
ATOM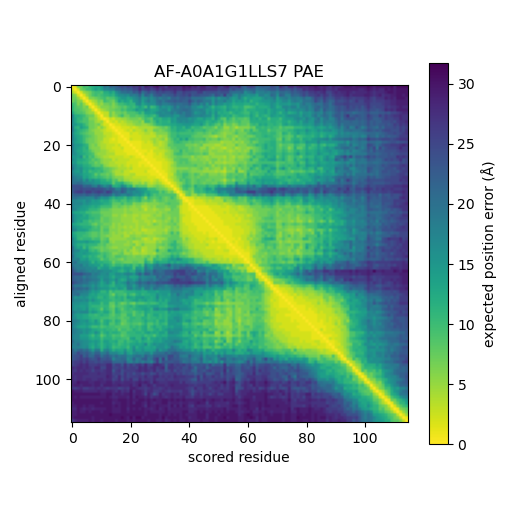 627 O O . PHE A 1 82 ? 10.305 3.931 3.756 1.00 87.81 82 PHE A O 1
ATOM 634 N N . ALA A 1 83 ? 8.479 5.223 3.936 1.00 88.62 83 ALA A N 1
ATOM 635 C CA . ALA A 1 83 ? 8.931 6.224 2.973 1.00 88.62 83 ALA A CA 1
ATOM 636 C C . ALA A 1 83 ? 10.230 6.912 3.432 1.00 88.62 83 ALA A C 1
ATO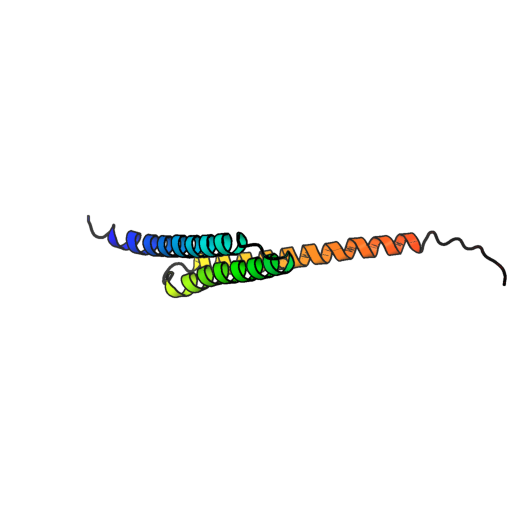M 638 O O . ALA A 1 83 ? 11.139 7.103 2.624 1.00 88.62 83 ALA A O 1
ATOM 639 N N . GLY A 1 84 ? 10.351 7.215 4.729 1.00 90.50 84 GLY A N 1
ATOM 640 C CA . GLY A 1 84 ? 11.572 7.755 5.331 1.00 90.50 84 GLY A CA 1
ATOM 641 C C . GLY A 1 84 ? 12.763 6.800 5.221 1.00 90.50 84 GLY A C 1
ATOM 642 O O . GLY A 1 84 ? 13.830 7.208 4.771 1.00 90.50 84 GLY A O 1
ATOM 643 N N . MET A 1 85 ? 12.575 5.518 5.550 1.00 87.81 85 MET A N 1
ATOM 644 C CA . MET A 1 85 ? 13.600 4.476 5.400 1.00 87.81 85 MET A CA 1
ATOM 645 C C . MET A 1 85 ? 14.006 4.278 3.940 1.00 87.81 85 MET A C 1
ATOM 647 O O . MET A 1 85 ? 15.193 4.210 3.638 1.00 87.81 85 MET A O 1
ATOM 651 N N . MET A 1 86 ? 13.041 4.229 3.021 1.00 90.12 86 MET A N 1
ATOM 652 C CA . MET A 1 86 ? 13.310 4.085 1.590 1.00 90.12 86 MET A CA 1
ATOM 653 C C . MET A 1 86 ? 14.121 5.282 1.065 1.00 90.12 86 MET A C 1
ATOM 655 O O . MET A 1 86 ? 15.142 5.099 0.401 1.00 90.12 86 MET A O 1
ATOM 659 N N . GLY A 1 87 ? 13.745 6.506 1.452 1.00 87.88 87 GLY A N 1
ATOM 660 C CA . GLY A 1 87 ? 14.492 7.724 1.129 1.00 87.88 87 GLY A CA 1
ATOM 661 C C . GLY A 1 87 ? 15.895 7.764 1.743 1.00 87.8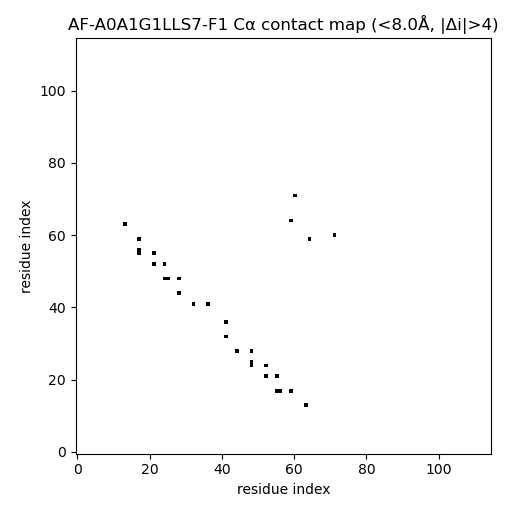8 87 GLY A C 1
ATOM 662 O O . GLY A 1 87 ? 16.839 8.211 1.086 1.00 87.88 87 GLY A O 1
ATOM 663 N N . LEU A 1 88 ? 16.057 7.254 2.965 1.00 87.94 88 LEU A N 1
ATOM 664 C CA . LEU A 1 88 ? 17.346 7.156 3.649 1.00 87.94 88 LEU A CA 1
ATOM 665 C C . LEU A 1 88 ? 18.268 6.123 2.982 1.00 87.94 88 LEU A C 1
ATOM 667 O O . LEU A 1 88 ? 19.431 6.425 2.741 1.00 87.94 88 LEU A O 1
ATOM 671 N N . ILE A 1 89 ? 17.745 4.960 2.585 1.00 87.50 89 ILE A N 1
ATOM 672 C CA . ILE A 1 89 ? 18.480 3.929 1.829 1.00 87.50 89 ILE A CA 1
ATOM 673 C C . ILE A 1 89 ? 18.955 4.478 0.477 1.00 87.50 89 ILE A C 1
ATOM 675 O O . ILE A 1 89 ? 20.120 4.316 0.111 1.00 87.50 89 ILE A O 1
ATOM 679 N N . VAL A 1 90 ? 18.076 5.168 -0.257 1.00 84.69 90 VAL A N 1
ATOM 680 C CA . VAL A 1 90 ? 18.428 5.792 -1.546 1.00 84.69 90 VAL A CA 1
ATOM 681 C C . VAL A 1 90 ? 19.449 6.912 -1.364 1.00 84.69 90 VAL A C 1
ATOM 683 O O . VAL A 1 90 ? 20.289 7.123 -2.235 1.00 84.69 90 VAL A O 1
ATOM 686 N N . SER A 1 91 ? 19.395 7.638 -0.248 1.00 81.69 91 SER A N 1
ATOM 687 C CA . SER A 1 91 ? 20.372 8.686 0.054 1.00 81.69 91 SER A CA 1
ATOM 688 C C . SER A 1 91 ? 21.731 8.098 0.439 1.00 81.69 91 SER A C 1
ATOM 690 O O . SER A 1 91 ? 22.732 8.558 -0.090 1.00 81.69 91 SER A O 1
ATOM 692 N N . GLY A 1 92 ? 21.773 7.008 1.210 1.00 77.31 92 GLY A N 1
ATOM 693 C CA . GLY A 1 92 ? 23.023 6.311 1.543 1.00 77.31 92 GLY A CA 1
ATOM 694 C C . GLY A 1 92 ? 23.726 5.688 0.329 1.00 77.31 92 GLY A C 1
ATOM 695 O O . GLY A 1 92 ? 24.951 5.603 0.285 1.00 77.31 92 GLY A O 1
ATOM 696 N N . GLN A 1 93 ? 22.978 5.312 -0.715 1.00 67.81 93 GLN A N 1
ATOM 697 C CA . GLN A 1 93 ? 23.572 4.880 -1.989 1.00 67.81 93 GLN A CA 1
ATOM 698 C C . GLN A 1 93 ? 24.311 6.022 -2.712 1.00 67.81 93 GLN A C 1
ATOM 700 O O . GLN A 1 93 ? 25.264 5.756 -3.444 1.00 67.81 93 GLN A O 1
ATOM 705 N N . LYS A 1 94 ? 23.918 7.287 -2.498 1.00 59.28 94 LYS A N 1
ATOM 706 C CA . LYS A 1 94 ? 24.600 8.454 -3.089 1.00 59.28 94 LYS A CA 1
ATOM 707 C C . LYS A 1 94 ? 25.968 8.701 -2.442 1.00 59.28 94 LYS A C 1
ATOM 709 O O . LYS A 1 94 ? 26.867 9.207 -3.111 1.00 59.28 94 LYS A O 1
ATOM 714 N N . ASP A 1 95 ? 26.164 8.248 -1.205 1.00 63.03 95 ASP A N 1
ATOM 715 C CA . ASP A 1 95 ? 27.415 8.435 -0.462 1.00 63.03 95 ASP A CA 1
ATOM 716 C C . ASP A 1 95 ? 28.526 7.469 -0.924 1.00 63.03 95 ASP A C 1
ATOM 718 O O . ASP A 1 95 ? 29.703 7.833 -0.943 1.00 63.03 95 ASP A O 1
ATOM 722 N N . HIS A 1 96 ? 28.170 6.276 -1.419 1.00 56.66 96 HIS A N 1
ATOM 723 C CA . HIS A 1 96 ? 29.133 5.328 -2.003 1.00 56.66 96 HIS A CA 1
ATOM 724 C C . HIS A 1 96 ? 29.719 5.785 -3.355 1.00 56.66 96 HIS A C 1
ATOM 726 O O . HIS A 1 96 ? 30.751 5.260 -3.769 1.00 56.66 96 HIS A O 1
ATOM 732 N N . LEU A 1 97 ? 29.106 6.769 -4.028 1.00 56.84 97 LEU A N 1
ATOM 733 C CA . LEU A 1 97 ? 29.618 7.363 -5.274 1.00 56.84 97 LEU A CA 1
ATOM 734 C C . LEU A 1 97 ? 30.493 8.607 -5.015 1.00 56.84 97 LEU A C 1
ATOM 736 O O . LEU A 1 97 ? 31.405 8.914 -5.785 1.00 56.84 97 LEU A O 1
ATOM 740 N N . PHE A 1 98 ? 30.229 9.319 -3.915 1.00 58.16 98 PHE A N 1
ATOM 741 C CA . PHE A 1 98 ? 30.995 10.501 -3.515 1.00 58.16 98 PHE A CA 1
ATOM 742 C C . PHE A 1 98 ? 32.385 10.116 -2.992 1.00 58.16 98 PHE A C 1
ATOM 744 O O . PHE A 1 98 ? 33.375 10.749 -3.354 1.00 58.16 98 PHE A O 1
ATOM 751 N N . GLY A 1 99 ? 32.486 9.017 -2.235 1.00 56.22 99 GLY A N 1
ATOM 752 C CA . GLY A 1 99 ? 33.761 8.508 -1.725 1.00 56.22 99 GLY A CA 1
ATOM 753 C C . GLY A 1 99 ? 34.763 8.154 -2.827 1.00 56.22 99 GLY A C 1
ATOM 754 O O . GLY A 1 99 ? 35.929 8.511 -2.715 1.00 56.22 99 GLY A O 1
ATOM 755 N N . THR A 1 100 ? 34.328 7.542 -3.936 1.00 58.66 100 THR A N 1
ATOM 756 C CA . THR A 1 100 ? 35.239 7.102 -5.011 1.00 58.66 100 THR A CA 1
ATOM 757 C C . THR A 1 100 ? 35.816 8.231 -5.870 1.00 58.66 100 THR A C 1
ATOM 759 O O . THR A 1 100 ? 36.751 8.009 -6.634 1.00 58.66 100 THR A O 1
ATOM 762 N N . THR A 1 101 ? 35.292 9.450 -5.747 1.00 58.69 101 THR A N 1
ATOM 763 C CA . THR A 1 101 ? 35.838 10.612 -6.465 1.00 58.69 101 THR A CA 1
ATOM 764 C C . THR A 1 101 ? 36.999 11.249 -5.689 1.00 58.69 101 THR A C 1
ATOM 766 O O . THR A 1 101 ? 37.926 11.781 -6.295 1.00 58.69 101 THR A O 1
ATOM 769 N N . MET A 1 102 ? 37.021 11.113 -4.357 1.00 57.50 102 MET A N 1
ATOM 770 C CA . MET A 1 102 ? 38.008 11.780 -3.494 1.00 57.50 102 MET A CA 1
ATOM 771 C C . MET A 1 102 ? 39.374 11.074 -3.469 1.00 57.50 102 MET A C 1
ATOM 773 O O . MET A 1 102 ? 40.385 11.730 -3.250 1.00 57.50 102 MET A O 1
ATOM 777 N N . LEU A 1 103 ? 39.432 9.763 -3.743 1.00 56.84 103 LEU A N 1
ATOM 778 C CA . LEU A 1 103 ? 40.699 9.020 -3.875 1.00 56.84 103 LEU A CA 1
ATOM 779 C C . LEU A 1 103 ? 41.302 9.067 -5.292 1.00 56.84 103 LEU A C 1
ATOM 781 O O . LEU A 1 103 ? 42.490 8.790 -5.459 1.00 56.84 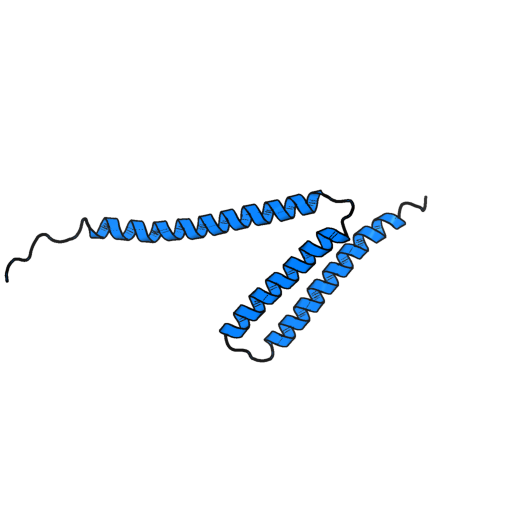103 LEU A O 1
ATOM 785 N N . GLN A 1 104 ? 40.535 9.486 -6.307 1.00 55.19 104 GLN A N 1
ATOM 786 C CA . GLN A 1 104 ? 41.056 9.680 -7.667 1.00 55.19 104 GLN A CA 1
ATOM 787 C C . GLN A 1 104 ? 41.811 11.018 -7.808 1.00 55.19 104 GLN A C 1
ATOM 789 O O . GLN A 1 104 ? 42.725 11.126 -8.623 1.00 55.19 104 GLN A O 1
ATOM 794 N N . THR A 1 105 ? 41.474 12.039 -7.008 1.00 54.91 105 THR A N 1
ATOM 795 C CA . THR A 1 105 ? 42.171 13.340 -7.043 1.00 54.91 105 THR A CA 1
ATOM 796 C C . THR A 1 105 ? 43.550 13.300 -6.366 1.00 54.91 105 THR A C 1
ATOM 798 O O . THR A 1 105 ? 44.420 14.073 -6.752 1.00 54.91 105 THR A O 1
ATOM 801 N N . GLU A 1 106 ? 43.803 12.380 -5.425 1.00 59.47 106 GLU A N 1
ATOM 802 C CA . GLU A 1 106 ? 45.102 12.277 -4.726 1.00 59.47 106 GLU A CA 1
ATOM 803 C C . GLU A 1 106 ? 46.143 11.402 -5.460 1.00 59.47 106 GLU A C 1
ATOM 805 O O . GLU A 1 106 ? 47.336 11.509 -5.193 1.00 59.47 106 GLU A O 1
ATOM 810 N N . THR A 1 107 ? 45.737 10.570 -6.428 1.00 56.84 107 THR A N 1
ATOM 811 C CA . THR A 1 107 ? 46.649 9.636 -7.128 1.00 56.84 107 THR A CA 1
ATOM 812 C C . THR A 1 107 ? 46.914 9.975 -8.594 1.00 56.84 107 THR A C 1
ATOM 814 O O . THR A 1 107 ? 47.531 9.177 -9.298 1.00 56.84 107 THR A O 1
ATOM 817 N N . ALA A 1 108 ? 46.517 11.158 -9.076 1.00 59.41 108 ALA A N 1
ATOM 818 C CA . ALA A 1 108 ? 46.913 11.604 -10.410 1.00 59.41 108 ALA A CA 1
ATOM 819 C C . ALA A 1 108 ? 48.435 11.877 -10.439 1.00 59.41 108 ALA A C 1
ATOM 821 O O . ALA A 1 108 ? 48.899 12.797 -9.759 1.00 59.41 108 ALA A O 1
ATOM 822 N N . PRO A 1 109 ? 49.241 11.111 -11.202 1.00 54.44 109 PRO A N 1
ATOM 823 C CA . PRO A 1 109 ? 50.662 11.391 -11.323 1.00 54.44 109 PRO A CA 1
ATOM 824 C C . PRO A 1 109 ? 50.868 12.740 -12.023 1.00 54.44 109 PRO A C 1
ATOM 826 O O . PRO A 1 109 ? 50.485 12.932 -13.176 1.00 54.44 109 PRO A O 1
ATOM 829 N N . VAL A 1 110 ? 51.530 13.667 -11.330 1.00 67.81 110 VAL A N 1
ATOM 830 C CA . VAL A 1 110 ? 52.202 14.824 -11.935 1.00 67.81 110 VAL A CA 1
ATOM 831 C C . VAL A 1 110 ? 53.397 14.295 -12.739 1.00 67.81 110 VAL A C 1
ATOM 833 O O . VAL A 1 110 ? 54.507 14.264 -12.219 1.00 67.81 110 VAL A O 1
ATOM 836 N N . ASN A 1 111 ? 53.188 13.806 -13.970 1.00 59.22 111 ASN A N 1
ATOM 837 C CA . ASN A 1 111 ? 54.247 13.675 -14.986 1.00 59.22 111 ASN A CA 1
ATOM 838 C C . ASN A 1 111 ? 53.697 13.346 -16.393 1.00 59.22 111 ASN A C 1
ATOM 840 O O . ASN A 1 111 ? 52.942 12.390 -16.548 1.00 59.22 111 ASN A O 1
ATOM 844 N N . GLY A 1 112 ? 54.145 14.089 -17.412 1.00 50.62 112 GLY A N 1
ATOM 845 C CA . GLY A 1 112 ? 53.775 13.945 -18.829 1.00 50.62 112 GLY A CA 1
ATOM 846 C C . GLY A 1 112 ? 53.445 15.309 -19.450 1.00 50.62 112 GLY A C 1
ATOM 847 O O . GLY A 1 112 ? 52.281 15.644 -19.596 1.00 50.62 112 GLY A O 1
ATOM 848 N N . ALA A 1 113 ? 54.373 16.253 -19.626 1.00 53.16 113 ALA A N 1
ATOM 849 C CA . ALA A 1 113 ? 55.527 16.198 -20.525 1.00 53.16 113 ALA A CA 1
ATOM 850 C C . ALA A 1 113 ? 55.113 15.923 -21.991 1.00 53.16 113 ALA A C 1
ATOM 852 O O . ALA A 1 113 ? 54.787 14.796 -22.338 1.00 53.16 113 ALA A O 1
ATOM 853 N N . HIS A 1 114 ? 55.222 16.973 -22.817 1.00 44.59 114 HIS A N 1
ATOM 854 C CA . HIS A 1 114 ? 55.363 16.972 -24.281 1.00 44.59 114 HIS A CA 1
ATOM 855 C C . HIS A 1 114 ? 54.192 16.466 -25.144 1.00 44.59 114 HIS A C 1
ATOM 857 O O . HIS A 1 114 ? 54.047 15.269 -25.372 1.00 44.59 114 HIS A O 1
ATOM 863 N N . HIS A 1 115 ? 53.481 17.408 -25.773 1.00 38.53 115 HIS A N 1
ATOM 864 C CA . HIS A 1 115 ? 53.562 17.634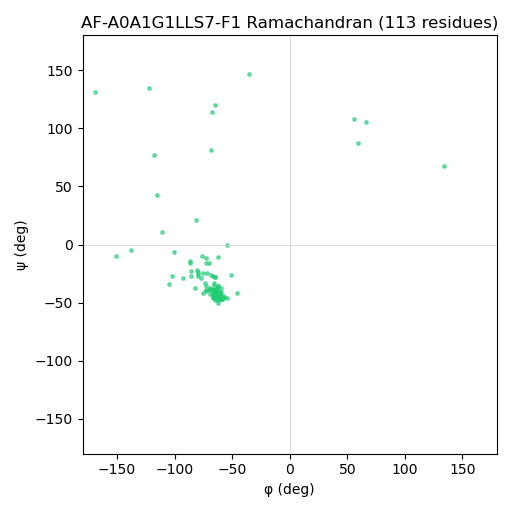 -27.225 1.00 38.53 115 HIS A CA 1
ATOM 865 C C . HIS A 1 115 ? 53.031 19.026 -27.589 1.00 38.53 115 HIS A C 1
ATOM 867 O O . HIS A 1 115 ? 52.045 19.458 -26.953 1.00 38.53 115 HIS A O 1
#

pLDDT: mean 70.76, std 12.63, range [38.53, 90.5]